Protein AF-A0A0B6YRV1-F1 (afdb_monomer)

Sequence (72 aa):
GDDHESYGECVISLKDMFSGDPCYFETTMTHFGEETGKLKGEWYISTGSAIGSRNKSSRKTYEIVALDTEYH

Foldseek 3Di:
DPPPDDLWDWDDDCVVVQPQDKDKDKTFTDDPRHTRGMDIDIDHDDDPPVPPDPPDDPPPDDDDDDDDPDDD

Nearest PDB structures (foldseek):
  3g0k-assembly1_A-2  TM=3.462E-01  e=2.567E+00  Novosphingobium aromaticivorans DSM 12444
  3en8-assembly1_A-2  TM=2.811E-01  e=6.939E+00  Paraburkholderia xenovorans LB400

InterPro domains:
  IPR057509 Phosphatidylinositol 3,4,5-trisphosphate 5-phosphatase 1/2-like, second C2 domain [PF24147] (2-42)

Radius of gyration: 15.95 Å; Cα contacts (8 Å, |Δi|>4): 64; chains: 1; bounding box: 30×28×44 Å

Mean predicted aligned error: 10.95 Å

Solvent-accessible surface area (backbone atoms only — not comparable to full-atom values): 5241 Å² total; per-residue (Å²): 125,90,70,92,69,77,79,44,50,71,82,83,80,69,77,91,46,76,69,89,49,74,39,80,50,74,43,64,19,33,42,99,87,39,82,62,49,74,51,71,53,70,48,68,64,83,77,68,93,68,88,76,67,86,72,88,66,92,68,85,78,84,79,92,81,85,80,88,83,84,84,132

pLDDT: mean 77.33, std 16.75, range [43.78, 96.81]

Structure (mmCIF, N/CA/C/O backbone):
data_AF-A0A0B6YRV1-F1
#
_entry.id   AF-A0A0B6YRV1-F1
#
loop_
_atom_site.group_PDB
_atom_site.id
_atom_site.type_symbol
_atom_site.label_atom_id
_atom_site.label_alt_id
_atom_site.label_comp_id
_atom_site.label_asym_id
_atom_site.label_entity_id
_atom_site.label_seq_id
_atom_site.pdbx_PDB_ins_code
_atom_site.Cartn_x
_atom_site.Cartn_y
_atom_site.Cartn_z
_atom_site.occupancy
_atom_site.B_iso_or_equiv
_atom_site.auth_seq_id
_atom_site.auth_comp_id
_atom_site.auth_asym_id
_atom_site.auth_atom_id
_atom_site.pdbx_PDB_model_num
ATOM 1 N N . GLY A 1 1 ? 4.601 -22.213 -16.864 1.00 46.72 1 GLY A N 1
ATOM 2 C CA . GLY A 1 1 ? 4.203 -22.157 -15.455 1.00 46.72 1 GLY A CA 1
ATOM 3 C C . GLY A 1 1 ? 3.874 -20.720 -15.218 1.00 46.72 1 GLY A C 1
ATOM 4 O O . GLY A 1 1 ? 4.585 -19.890 -15.766 1.00 46.72 1 GLY A O 1
ATOM 5 N N . ASP A 1 2 ? 2.755 -20.436 -14.568 1.00 64.50 2 ASP A N 1
ATOM 6 C CA . ASP A 1 2 ? 2.557 -19.088 -14.053 1.00 64.50 2 ASP A CA 1
ATOM 7 C C . ASP A 1 2 ? 3.432 -19.020 -12.808 1.00 64.50 2 ASP A C 1
ATOM 9 O O . ASP A 1 2 ? 3.123 -19.608 -11.769 1.00 64.50 2 ASP A O 1
ATOM 13 N N . ASP A 1 3 ? 4.651 -18.537 -13.011 1.00 67.88 3 ASP A N 1
ATOM 14 C CA . ASP A 1 3 ? 5.645 -18.477 -11.961 1.00 67.88 3 ASP A CA 1
ATOM 15 C C . ASP A 1 3 ? 5.101 -17.454 -10.955 1.00 67.88 3 ASP A C 1
ATOM 17 O O . ASP A 1 3 ? 4.752 -16.345 -11.345 1.00 67.88 3 ASP A O 1
ATOM 21 N N . HIS A 1 4 ? 4.939 -17.845 -9.685 1.00 77.00 4 HIS A N 1
ATOM 22 C CA . HIS A 1 4 ? 4.367 -17.025 -8.601 1.00 77.00 4 HIS A CA 1
ATOM 23 C C . HIS A 1 4 ? 5.263 -15.821 -8.221 1.00 77.00 4 HIS A C 1
ATOM 25 O O . HIS A 1 4 ? 5.534 -15.568 -7.045 1.00 77.00 4 HIS A O 1
ATOM 31 N N . GLU A 1 5 ? 5.793 -15.115 -9.213 1.00 84.31 5 GLU A N 1
ATOM 32 C CA . GLU A 1 5 ? 6.656 -13.959 -9.081 1.00 84.31 5 GLU A CA 1
ATOM 33 C C . GLU A 1 5 ? 5.821 -12.722 -8.733 1.00 84.31 5 GLU A C 1
ATOM 35 O O . GLU A 1 5 ? 4.760 -12.459 -9.299 1.00 84.31 5 GLU A O 1
ATOM 40 N N . SER A 1 6 ? 6.296 -11.962 -7.749 1.00 84.94 6 SER A N 1
ATOM 41 C CA . SER A 1 6 ? 5.657 -10.711 -7.345 1.00 84.94 6 SER A CA 1
ATOM 42 C C . SER A 1 6 ? 5.989 -9.617 -8.354 1.00 84.94 6 SER A C 1
ATOM 44 O O . SER A 1 6 ? 7.157 -9.323 -8.558 1.00 84.94 6 SER A O 1
ATOM 46 N N . TYR A 1 7 ? 4.986 -8.941 -8.911 1.00 88.56 7 TYR A N 1
ATOM 47 C CA . TYR A 1 7 ? 5.183 -7.755 -9.762 1.00 88.56 7 TYR A CA 1
ATOM 48 C C . TYR A 1 7 ? 5.419 -6.463 -8.957 1.00 88.56 7 TYR A C 1
ATOM 50 O O . TYR A 1 7 ? 5.664 -5.392 -9.519 1.00 88.56 7 TYR A O 1
ATOM 58 N N . GLY A 1 8 ? 5.328 -6.537 -7.629 1.00 92.19 8 GLY A N 1
ATOM 59 C CA . GLY A 1 8 ? 5.629 -5.433 -6.733 1.00 92.19 8 GLY A CA 1
ATOM 60 C C . GLY A 1 8 ? 5.082 -5.644 -5.330 1.00 92.19 8 GLY A C 1
ATOM 61 O O . GLY A 1 8 ? 4.010 -6.209 -5.131 1.00 92.19 8 GLY A O 1
ATOM 62 N N . GLU A 1 9 ? 5.811 -5.134 -4.348 1.00 92.94 9 GLU A N 1
ATOM 63 C CA . GLU A 1 9 ? 5.418 -5.118 -2.944 1.00 92.94 9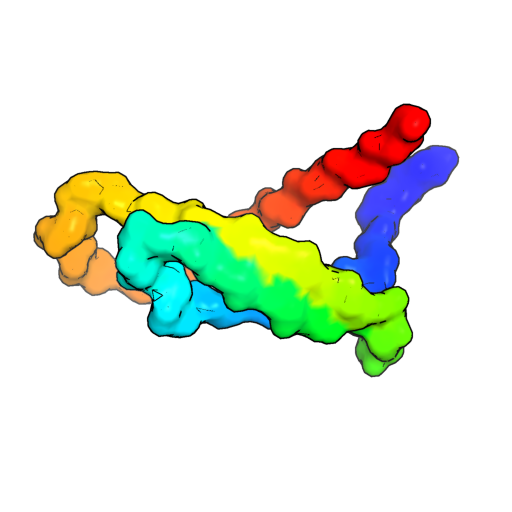 GLU A CA 1
ATOM 64 C C . GLU A 1 9 ? 5.203 -3.688 -2.438 1.00 92.94 9 GLU A C 1
ATOM 66 O O . GLU A 1 9 ? 5.762 -2.724 -2.961 1.00 92.94 9 GLU A O 1
ATOM 71 N N . CYS A 1 10 ? 4.385 -3.536 -1.397 1.00 93.56 10 CYS A N 1
ATOM 72 C CA . CYS A 1 10 ? 4.163 -2.259 -0.725 1.00 93.56 10 CYS A CA 1
ATOM 73 C C . CYS A 1 10 ? 3.916 -2.458 0.777 1.00 93.56 10 CYS A C 1
ATOM 75 O O . CYS A 1 10 ? 3.685 -3.571 1.252 1.00 93.56 10 CYS A O 1
ATOM 77 N N . VAL A 1 11 ? 3.961 -1.361 1.538 1.00 92.19 11 VAL A N 1
ATOM 78 C CA . VAL A 1 11 ? 3.639 -1.339 2.971 1.00 92.19 11 VAL A CA 1
ATOM 79 C C . VAL A 1 11 ? 2.503 -0.355 3.209 1.00 92.19 11 VAL A C 1
ATOM 81 O O . VAL A 1 11 ? 2.542 0.777 2.724 1.00 92.19 11 VAL A O 1
ATOM 84 N N . ILE A 1 12 ? 1.512 -0.774 3.996 1.00 90.19 12 ILE A N 1
ATOM 85 C CA . ILE A 1 12 ? 0.409 0.081 4.439 1.00 90.19 12 ILE A CA 1
ATOM 86 C C . ILE A 1 12 ? 0.397 0.108 5.969 1.00 90.19 12 ILE A C 1
ATOM 88 O O . ILE A 1 12 ? 0.429 -0.927 6.634 1.00 90.19 12 ILE A O 1
ATOM 92 N N . SER A 1 13 ? 0.369 1.310 6.541 1.00 88.19 13 SER A N 1
ATOM 93 C CA . SER A 1 13 ? 0.278 1.507 7.988 1.00 88.19 13 SER A CA 1
ATOM 94 C C . SER A 1 13 ? -1.176 1.434 8.452 1.00 88.19 13 SER A C 1
ATOM 96 O O . SER A 1 13 ? -2.009 2.191 7.968 1.00 88.19 13 SER A O 1
ATOM 98 N N . LEU A 1 14 ? -1.460 0.599 9.458 1.00 86.44 14 LEU A N 1
ATOM 99 C CA . LEU A 1 14 ? -2.767 0.557 10.139 1.00 86.44 14 LEU A CA 1
ATOM 100 C C . LEU A 1 14 ? -2.939 1.674 11.182 1.00 86.44 14 LEU A C 1
ATOM 102 O O . LEU A 1 14 ? -3.999 1.803 11.795 1.00 86.44 14 LEU A O 1
ATOM 106 N N . LYS A 1 15 ? -1.887 2.460 11.445 1.00 84.94 15 LYS A N 1
ATOM 107 C CA . LYS A 1 15 ? -1.971 3.587 12.377 1.00 84.94 15 LYS A CA 1
ATOM 108 C C . LYS A 1 15 ? -3.053 4.557 11.896 1.00 84.94 15 LYS A C 1
ATOM 110 O O . LYS A 1 15 ? -3.050 4.930 10.731 1.00 84.94 15 LYS A O 1
ATOM 115 N N . ASP A 1 16 ? -3.941 4.942 12.807 1.00 80.69 16 ASP A N 1
ATOM 116 C CA . ASP A 1 16 ? -5.064 5.856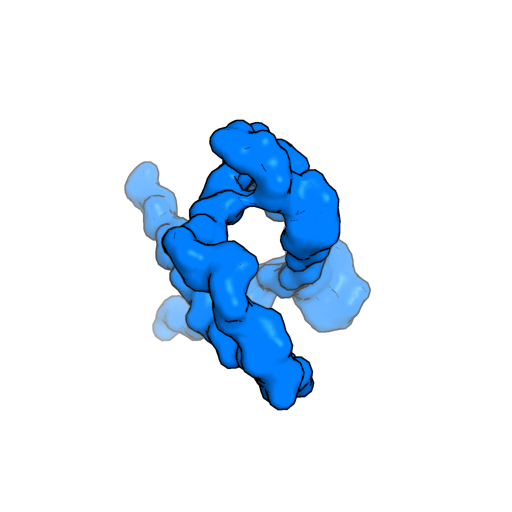 12.565 1.00 80.69 16 ASP A CA 1
ATOM 117 C C . ASP A 1 16 ? -6.145 5.318 11.596 1.00 80.69 16 ASP A C 1
ATOM 119 O O . ASP A 1 16 ? -7.061 6.047 11.234 1.00 80.69 16 ASP A O 1
ATOM 123 N N . MET A 1 17 ? -6.103 4.023 11.249 1.00 83.56 17 MET A N 1
ATOM 124 C CA . MET A 1 17 ? -7.065 3.373 10.337 1.00 83.56 17 MET A CA 1
ATOM 125 C C . MET A 1 17 ? -8.224 2.662 11.065 1.00 83.56 17 MET A C 1
ATOM 127 O O . MET A 1 17 ? -9.123 2.109 10.437 1.00 83.56 17 MET A O 1
ATOM 131 N N . PHE A 1 18 ? -8.225 2.656 12.403 1.00 82.12 18 PHE A N 1
ATOM 132 C CA . PHE A 1 18 ? -9.276 2.053 13.233 1.00 82.12 18 PHE A CA 1
ATOM 133 C C . PHE A 1 18 ? -10.407 3.059 13.503 1.00 82.12 18 PHE A C 1
ATOM 135 O O . PHE A 1 18 ? -10.638 3.449 14.647 1.00 82.12 18 PHE A O 1
ATOM 142 N N . SER A 1 19 ? -11.079 3.525 12.452 1.00 73.94 19 SER A N 1
ATOM 143 C CA . SER A 1 19 ? -12.096 4.586 12.541 1.00 73.94 19 SER A CA 1
ATOM 144 C C . SER A 1 19 ? -13.533 4.078 12.690 1.00 73.94 19 SER A C 1
ATOM 146 O O . SER A 1 19 ? -14.429 4.884 12.906 1.00 73.94 19 SER A O 1
ATOM 148 N N . GLY A 1 20 ? -13.779 2.766 12.601 1.00 77.75 20 GLY A N 1
ATOM 149 C CA . GLY A 1 20 ? -15.138 2.201 12.630 1.00 77.75 20 GLY A CA 1
ATOM 150 C C . GLY A 1 20 ? -15.920 2.356 11.316 1.00 77.75 20 GLY A C 1
ATOM 151 O O . GLY A 1 20 ? -16.941 1.694 11.154 1.00 77.75 20 GLY A O 1
ATOM 152 N N . ASP A 1 21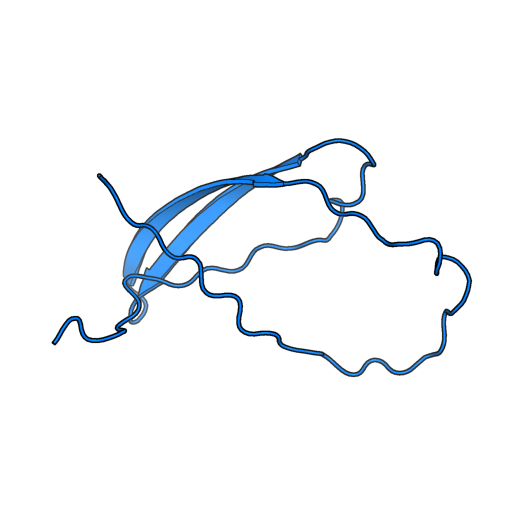 ? -15.378 3.121 10.369 1.00 86.56 21 ASP A N 1
ATOM 153 C CA . ASP A 1 21 ? -15.840 3.285 8.989 1.00 86.56 21 ASP A CA 1
ATOM 154 C C . ASP A 1 21 ? -14.752 2.808 8.007 1.00 86.56 21 ASP A C 1
ATOM 156 O O . ASP A 1 21 ? -13.576 2.750 8.392 1.00 86.56 21 ASP A O 1
ATOM 160 N N . PRO A 1 22 ? -15.094 2.475 6.747 1.00 90.00 22 PRO A N 1
ATOM 161 C CA . PRO A 1 22 ? -14.102 2.221 5.708 1.00 90.00 22 PRO A CA 1
ATOM 162 C C . PRO A 1 22 ? -13.138 3.405 5.536 1.00 90.00 22 PRO A C 1
ATOM 164 O O . PRO A 1 22 ? -13.552 4.563 5.533 1.00 90.00 22 PRO A O 1
ATOM 167 N N . CYS A 1 23 ? -11.849 3.116 5.379 1.00 90.44 23 CYS A N 1
ATOM 168 C CA . CYS A 1 23 ? -10.801 4.109 5.178 1.00 90.44 23 CYS A CA 1
ATOM 169 C C . CYS A 1 23 ? -10.110 3.902 3.826 1.00 90.44 23 CYS A C 1
ATOM 171 O O . CYS A 1 23 ? -9.796 2.771 3.453 1.00 90.44 23 CYS A O 1
ATOM 173 N N . TYR A 1 24 ? -9.859 4.990 3.101 1.00 92.44 24 TYR A N 1
ATOM 174 C CA . TYR A 1 24 ? -9.126 4.963 1.838 1.00 92.44 24 TYR A CA 1
ATOM 175 C C . TYR A 1 24 ? -7.614 4.860 2.074 1.00 92.44 24 TYR A C 1
ATOM 177 O O . TYR A 1 24 ? -7.066 5.523 2.956 1.00 92.44 24 TYR A O 1
ATOM 185 N N . PHE A 1 25 ? -6.927 4.088 1.236 1.00 91.88 25 PHE A N 1
ATOM 186 C CA . PHE A 1 25 ? -5.472 4.025 1.184 1.00 91.88 25 PHE A CA 1
ATOM 187 C C . PHE A 1 25 ? -4.966 4.119 -0.260 1.00 91.88 25 PHE A C 1
ATOM 189 O O . PHE A 1 25 ? -5.616 3.670 -1.204 1.00 91.88 25 PHE A O 1
ATOM 196 N N . GLU A 1 26 ? -3.765 4.672 -0.419 1.00 94.69 26 GLU A N 1
ATOM 197 C CA . GL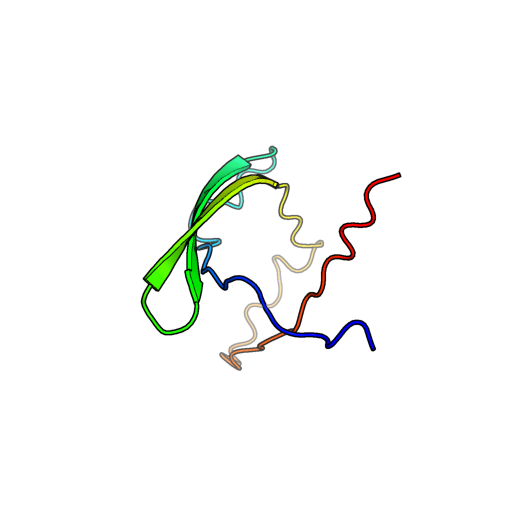U A 1 26 ? -2.990 4.667 -1.660 1.00 94.69 26 GLU A CA 1
ATOM 198 C C . GLU A 1 26 ? -1.509 4.505 -1.303 1.00 94.69 26 GLU A C 1
ATOM 200 O O . GLU A 1 26 ? -1.014 5.167 -0.389 1.00 94.69 26 GLU A O 1
ATOM 205 N N . THR A 1 27 ? -0.805 3.609 -1.992 1.00 94.62 27 THR A N 1
ATOM 206 C CA . THR A 1 27 ? 0.613 3.323 -1.748 1.00 94.62 27 THR A CA 1
ATOM 207 C C . THR A 1 27 ? 1.340 2.973 -3.045 1.00 94.62 27 THR A C 1
ATOM 209 O O . THR A 1 27 ? 0.740 2.467 -3.996 1.00 94.62 27 THR A O 1
ATOM 212 N N . THR A 1 28 ? 2.638 3.264 -3.088 1.00 95.88 28 THR A N 1
ATOM 213 C CA . THR A 1 28 ? 3.515 2.921 -4.213 1.00 95.88 28 THR A CA 1
ATOM 214 C C . THR A 1 28 ? 4.000 1.48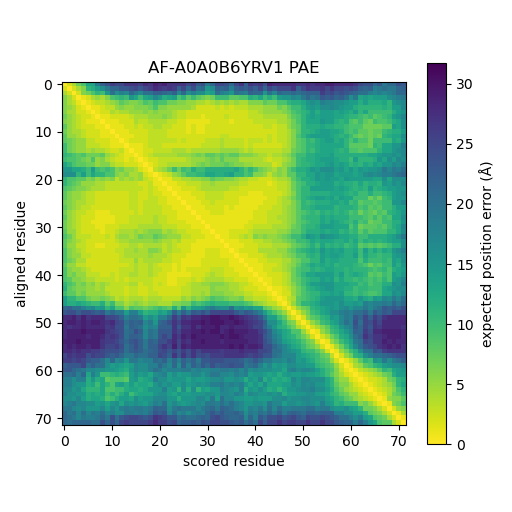2 -4.065 1.00 95.88 28 THR A C 1
ATOM 216 O O . THR A 1 28 ? 4.393 1.067 -2.974 1.00 95.88 28 THR A O 1
ATOM 219 N N . MET A 1 29 ? 3.979 0.732 -5.165 1.00 96.81 29 MET A N 1
ATOM 220 C CA . MET A 1 29 ? 4.537 -0.614 -5.252 1.00 96.81 29 MET A CA 1
ATOM 221 C C . MET A 1 29 ? 5.939 -0.568 -5.852 1.00 96.81 29 MET A C 1
ATOM 223 O O . MET A 1 29 ? 6.197 0.197 -6.784 1.00 96.81 29 MET A O 1
ATOM 227 N N . THR A 1 30 ? 6.832 -1.400 -5.323 1.00 96.25 30 THR A N 1
ATOM 228 C CA . THR A 1 30 ? 8.202 -1.531 -5.824 1.00 96.25 30 THR A CA 1
ATOM 229 C C . THR A 1 30 ? 8.578 -2.981 -6.067 1.00 96.25 30 THR A C 1
ATOM 231 O O . THR A 1 30 ? 8.173 -3.847 -5.297 1.00 96.25 30 THR A O 1
ATOM 234 N N . HIS A 1 31 ? 9.413 -3.235 -7.071 1.00 95.38 31 HIS A N 1
ATOM 235 C CA . HIS A 1 31 ? 10.020 -4.536 -7.335 1.00 95.38 31 HIS A CA 1
ATOM 236 C C . HIS A 1 31 ? 11.496 -4.342 -7.689 1.00 95.38 31 HIS A C 1
ATOM 238 O O . HIS A 1 31 ? 11.830 -3.468 -8.485 1.00 95.38 31 HIS A O 1
ATOM 244 N N . PHE A 1 32 ? 12.397 -5.084 -7.038 1.00 93.38 32 PHE A N 1
ATOM 245 C CA . PHE A 1 32 ? 13.854 -4.884 -7.151 1.00 93.38 32 PHE A CA 1
ATOM 246 C C . PHE A 1 32 ? 14.328 -3.432 -6.925 1.00 93.38 32 PHE A C 1
ATOM 248 O O . PHE A 1 32 ? 15.359 -3.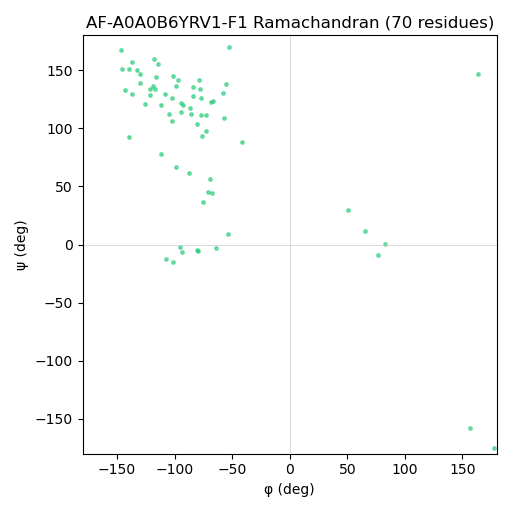011 -7.443 1.00 93.38 32 PHE A O 1
ATOM 255 N N . GLY A 1 33 ? 13.600 -2.668 -6.104 1.00 92.06 33 GLY A N 1
ATOM 256 C CA . GLY A 1 33 ? 13.916 -1.270 -5.797 1.00 92.06 33 GLY A CA 1
ATOM 257 C C . GLY A 1 33 ? 13.423 -0.252 -6.830 1.00 92.06 33 GLY A C 1
ATOM 258 O O . GLY A 1 33 ? 13.626 0.943 -6.620 1.00 92.06 33 GLY A O 1
ATOM 259 N N . GLU A 1 34 ? 12.750 -0.690 -7.895 1.00 96.12 34 GLU A N 1
ATOM 260 C CA . GLU A 1 34 ? 12.134 0.185 -8.895 1.00 96.12 34 GLU A CA 1
ATOM 261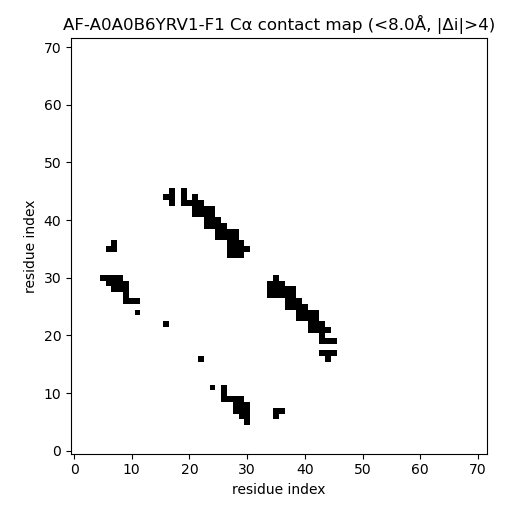 C C . GLU A 1 34 ? 10.623 0.301 -8.669 1.00 96.12 34 GLU A C 1
ATOM 263 O O . GLU A 1 34 ? 9.975 -0.653 -8.241 1.00 96.12 34 GLU A O 1
ATOM 268 N N . GLU A 1 35 ? 10.054 1.479 -8.936 1.00 96.69 35 GLU A N 1
ATOM 269 C CA . GLU A 1 35 ? 8.607 1.705 -8.865 1.00 96.69 35 GLU A CA 1
ATOM 270 C C . GLU A 1 35 ? 7.896 0.938 -9.987 1.00 96.69 35 GLU A C 1
ATOM 272 O O . GLU A 1 35 ? 8.168 1.165 -11.165 1.00 96.69 35 GLU A O 1
ATOM 277 N N . THR A 1 36 ? 6.960 0.056 -9.623 1.00 96.19 36 THR A N 1
ATOM 278 C CA . THR A 1 36 ? 6.187 -0.748 -10.587 1.00 96.19 36 THR A CA 1
ATOM 279 C C . THR A 1 36 ? 4.736 -0.306 -10.727 1.00 96.19 36 THR A C 1
ATOM 281 O O . THR A 1 36 ? 4.056 -0.701 -11.674 1.00 96.19 36 THR A O 1
ATOM 284 N N . GLY A 1 37 ? 4.251 0.553 -9.827 1.00 94.69 37 GLY A N 1
ATOM 285 C CA . GLY A 1 37 ? 2.920 1.136 -9.925 1.00 94.69 37 GLY A CA 1
ATOM 286 C C . GLY A 1 37 ? 2.366 1.606 -8.588 1.00 94.69 37 GLY A C 1
ATOM 287 O O . GLY A 1 37 ? 3.098 1.867 -7.632 1.00 94.69 37 GLY A O 1
ATOM 288 N N . LYS A 1 38 ? 1.037 1.717 -8.525 1.00 95.19 38 LYS A N 1
ATOM 289 C CA . LYS A 1 38 ? 0.305 2.157 -7.336 1.00 95.19 38 LYS A CA 1
ATOM 290 C C . LYS A 1 38 ? -0.831 1.204 -7.003 1.00 95.19 38 LYS A C 1
ATOM 292 O O . LYS A 1 38 ? -1.590 0.812 -7.887 1.00 95.19 38 LYS A O 1
ATOM 297 N N . LEU A 1 39 ? -1.001 0.937 -5.713 1.00 93.94 39 LEU A N 1
ATOM 298 C CA . LEU A 1 39 ? -2.145 0.227 -5.156 1.00 93.94 39 LEU A CA 1
ATOM 299 C C . LEU A 1 39 ? -3.024 1.218 -4.393 1.00 93.94 39 LEU A C 1
ATOM 301 O O . LEU A 1 39 ? -2.529 1.966 -3.551 1.00 93.94 39 LEU A O 1
ATOM 305 N N . LYS A 1 40 ? -4.328 1.215 -4.672 1.00 94.62 40 LYS A N 1
ATOM 306 C CA . LYS A 1 40 ? -5.315 2.039 -3.967 1.00 94.62 40 LYS A CA 1
ATOM 307 C C . LYS A 1 40 ? -6.597 1.266 -3.708 1.00 94.62 40 LYS A C 1
ATOM 309 O O . LYS A 1 40 ? -6.961 0.398 -4.498 1.00 94.62 40 LYS A O 1
ATOM 314 N N . GLY A 1 41 ? -7.2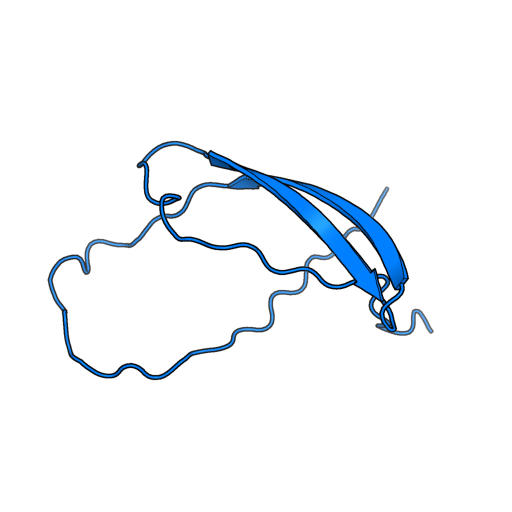98 1.619 -2.641 1.00 92.56 41 GLY A N 1
ATOM 315 C CA . GLY A 1 41 ? -8.561 0.991 -2.288 1.00 92.56 41 GLY A CA 1
ATOM 316 C C . GLY A 1 41 ? -9.131 1.535 -0.991 1.00 92.56 41 GLY A C 1
ATOM 317 O O . GLY A 1 41 ? -8.592 2.464 -0.394 1.00 92.56 41 GLY A O 1
ATOM 318 N N . GLU A 1 42 ? -10.228 0.933 -0.559 1.00 92.25 42 GLU A N 1
ATOM 319 C CA . GLU A 1 42 ? -10.820 1.176 0.750 1.00 92.25 42 GLU A CA 1
ATOM 320 C C . GLU A 1 42 ? -10.761 -0.112 1.564 1.00 92.25 42 GLU A C 1
ATOM 322 O O . GLU A 1 42 ? -10.914 -1.210 1.027 1.00 92.25 42 GLU A O 1
ATOM 327 N N . TRP A 1 43 ? -10.536 0.012 2.868 1.00 89.75 43 TRP A N 1
ATOM 328 C CA . TRP A 1 43 ? -10.550 -1.123 3.785 1.00 89.75 43 TRP A CA 1
ATOM 329 C C . TRP A 1 43 ? -11.286 -0.803 5.076 1.00 89.75 43 TRP A C 1
ATOM 331 O O . TRP A 1 43 ? -11.412 0.350 5.479 1.00 89.75 43 TRP A O 1
ATOM 341 N N . TYR A 1 44 ? -11.765 -1.841 5.747 1.00 89.50 44 TYR A N 1
ATOM 342 C CA . TYR A 1 44 ? -12.409 -1.733 7.045 1.00 89.50 44 TYR A CA 1
ATOM 343 C C . TYR A 1 44 ? -11.716 -2.677 8.024 1.00 89.50 44 TYR A C 1
ATOM 345 O O . TYR A 1 44 ? -11.659 -3.886 7.793 1.00 89.50 44 TYR A O 1
ATOM 353 N N . ILE A 1 45 ? -11.180 -2.129 9.116 1.00 84.88 45 ILE A N 1
ATOM 354 C CA . ILE A 1 45 ? -10.444 -2.910 10.111 1.00 84.88 45 ILE A CA 1
ATOM 355 C C . ILE A 1 45 ? -11.342 -3.154 11.320 1.00 84.88 45 ILE A C 1
ATOM 357 O O . ILE A 1 45 ? -11.568 -2.266 12.144 1.00 84.88 45 ILE A O 1
ATOM 361 N N . SER A 1 46 ? -11.814 -4.392 11.454 1.00 82.06 46 SER A N 1
ATOM 362 C CA . SER A 1 46 ? -12.519 -4.848 12.648 1.00 82.06 46 SER A CA 1
ATOM 363 C C . SER A 1 46 ? -11.534 -5.483 13.623 1.00 82.06 46 SER A C 1
ATOM 365 O O . SER A 1 46 ? -10.887 -6.484 13.317 1.00 82.06 46 SER A O 1
ATOM 367 N N . THR A 1 47 ? -11.430 -4.921 14.825 1.00 72.75 47 THR A N 1
ATOM 368 C CA . THR A 1 47 ? -10.856 -5.641 15.963 1.00 72.75 47 THR A CA 1
ATOM 369 C C . THR A 1 47 ? -12.038 -6.263 16.698 1.00 72.75 47 THR A C 1
ATOM 371 O O . THR A 1 47 ? -12.908 -5.543 17.184 1.00 72.75 47 THR A O 1
ATOM 374 N N . GLY A 1 48 ? -12.148 -7.597 16.719 1.00 64.81 48 GLY A N 1
ATOM 375 C CA . GLY A 1 48 ? -13.194 -8.274 17.502 1.00 64.81 48 GLY A CA 1
ATOM 376 C C . GLY A 1 48 ? -13.183 -7.811 18.970 1.00 64.81 48 GLY A C 1
ATOM 377 O O . GLY A 1 48 ? -12.242 -7.144 19.391 1.00 64.81 48 GLY A O 1
ATOM 378 N N . SER A 1 49 ? -14.187 -8.174 19.781 1.00 57.16 49 SER A N 1
ATOM 379 C CA . SER A 1 49 ? -14.404 -7.690 21.171 1.00 57.16 49 SER A CA 1
ATOM 380 C C . SER A 1 49 ? -13.240 -7.819 22.185 1.00 57.16 49 SER A C 1
ATOM 382 O O . SER A 1 49 ? -13.419 -7.547 23.370 1.00 57.16 49 SER A O 1
ATOM 384 N N . ALA A 1 50 ? -12.026 -8.178 21.777 1.00 54.59 50 ALA A N 1
ATOM 385 C CA . ALA A 1 50 ? -10.810 -8.223 22.575 1.00 54.59 50 ALA A CA 1
ATOM 386 C C . ALA A 1 50 ? -10.185 -6.837 22.874 1.00 54.59 50 ALA A C 1
ATOM 388 O O . ALA A 1 50 ? -8.969 -6.724 23.017 1.00 54.59 50 ALA A O 1
ATOM 389 N N . ILE A 1 51 ? -10.996 -5.796 23.100 1.00 52.06 51 ILE A N 1
ATOM 390 C CA . ILE A 1 51 ? -10.549 -4.513 23.694 1.00 52.06 51 ILE A CA 1
ATOM 391 C C . ILE A 1 51 ? -10.043 -4.705 25.152 1.00 52.06 51 ILE A C 1
ATOM 393 O O . ILE A 1 51 ? -9.534 -3.779 25.779 1.00 52.06 51 ILE A O 1
ATOM 397 N N . GLY A 1 52 ? -10.124 -5.924 25.706 1.00 50.72 52 GLY A N 1
ATOM 398 C CA . GLY A 1 52 ? -9.766 -6.235 27.092 1.00 50.72 52 GLY A CA 1
ATOM 399 C C . GLY A 1 52 ? -8.404 -6.892 27.358 1.00 50.72 52 GLY A C 1
ATOM 400 O O . GLY A 1 52 ? -7.978 -6.883 28.509 1.00 50.72 52 GLY A O 1
ATOM 401 N N . SER A 1 53 ? -7.684 -7.452 26.377 1.00 45.81 53 SER A N 1
ATOM 402 C CA . SER A 1 53 ? -6.431 -8.179 26.672 1.00 45.81 53 SER A CA 1
ATOM 403 C C . SER A 1 53 ? -5.201 -7.455 26.134 1.00 45.81 53 SER A C 1
ATOM 405 O O . SER A 1 53 ? -4.595 -7.844 25.141 1.00 45.81 53 SER A O 1
ATOM 407 N N . ARG A 1 54 ? -4.774 -6.405 26.848 1.00 51.22 54 ARG A N 1
ATOM 408 C CA . ARG A 1 54 ? -3.416 -5.833 26.737 1.00 51.22 54 ARG A CA 1
ATOM 409 C C . ARG A 1 54 ? -2.360 -6.771 27.337 1.00 51.22 54 ARG A C 1
ATOM 411 O O . ARG A 1 54 ? -1.480 -6.328 28.080 1.00 51.22 54 ARG A O 1
ATOM 418 N N . ASN A 1 55 ? -2.429 -8.066 27.041 1.00 47.03 55 ASN A N 1
ATOM 419 C CA . ASN A 1 55 ? -1.366 -8.978 27.420 1.00 47.03 55 ASN A CA 1
ATOM 420 C C . ASN A 1 55 ? -0.169 -8.716 26.511 1.00 47.03 55 ASN A C 1
ATOM 422 O O . ASN A 1 55 ? -0.096 -9.154 25.367 1.00 47.03 55 ASN A O 1
ATOM 426 N N . LYS A 1 56 ? 0.744 -7.922 27.075 1.00 51.66 56 LYS A N 1
ATOM 427 C CA . LYS A 1 56 ? 2.111 -7.649 26.647 1.00 51.66 56 LYS A CA 1
ATOM 428 C C . LYS A 1 56 ? 2.806 -8.929 26.177 1.00 51.66 56 LYS A C 1
ATOM 430 O O . LYS A 1 56 ? 3.513 -9.586 26.929 1.00 51.66 56 LYS A O 1
ATOM 435 N N . SER A 1 57 ? 2.659 -9.235 24.903 1.00 53.62 57 SER A N 1
ATOM 436 C CA . SER A 1 57 ? 3.648 -9.980 24.148 1.00 53.62 57 SER A CA 1
ATOM 437 C C . SER A 1 57 ? 3.705 -9.310 22.789 1.00 53.62 57 SER A C 1
ATOM 439 O O . SER A 1 57 ? 2.890 -9.577 21.914 1.00 53.62 57 SER A O 1
ATOM 441 N N . SER A 1 58 ? 4.624 -8.351 22.648 1.00 54.78 58 SER A N 1
ATOM 442 C CA . SER A 1 58 ? 4.945 -7.677 21.383 1.00 54.78 58 SER A CA 1
ATOM 443 C C . SER A 1 58 ? 5.642 -8.664 20.437 1.00 54.78 58 SER A C 1
ATOM 445 O O . SER A 1 58 ? 6.773 -8.450 19.994 1.00 54.78 58 SER A O 1
ATOM 447 N N . ARG A 1 59 ? 5.001 -9.795 20.156 1.00 57.03 59 ARG A N 1
ATOM 448 C CA . ARG A 1 59 ? 5.450 -10.718 19.130 1.00 57.03 59 ARG A CA 1
ATOM 449 C C . ARG A 1 59 ? 4.966 -10.129 17.813 1.00 57.03 59 ARG A C 1
ATOM 451 O O . ARG A 1 59 ? 3.778 -10.173 17.525 1.00 57.03 59 ARG A O 1
ATOM 458 N N . LYS A 1 60 ? 5.881 -9.519 17.052 1.00 59.50 60 LYS A N 1
ATOM 459 C CA . LYS A 1 60 ? 5.607 -9.104 15.672 1.00 59.50 60 LYS A CA 1
ATOM 460 C C . LYS A 1 60 ? 5.176 -10.352 14.901 1.00 59.50 60 LYS A C 1
ATOM 462 O O . LYS A 1 60 ? 5.985 -11.257 14.704 1.00 59.50 60 LYS A O 1
ATOM 467 N N . THR A 1 61 ? 3.901 -10.438 14.558 1.00 63.00 61 THR A N 1
ATOM 468 C CA . THR A 1 61 ? 3.355 -11.490 13.704 1.00 63.00 61 THR A CA 1
ATOM 469 C C . THR A 1 61 ? 3.349 -10.966 12.278 1.00 63.00 61 THR A C 1
ATOM 471 O O . THR A 1 61 ? 2.768 -9.918 12.013 1.00 63.00 61 THR A O 1
ATOM 474 N N . TYR A 1 62 ? 4.036 -11.672 11.386 1.00 60.91 62 TYR A N 1
ATOM 475 C CA . TYR A 1 62 ? 3.974 -11.445 9.948 1.00 60.91 62 TYR A CA 1
ATOM 476 C C . TYR A 1 62 ? 3.072 -12.534 9.374 1.00 60.91 62 TYR A C 1
ATOM 478 O O . TYR A 1 62 ? 3.297 -13.712 9.653 1.00 60.91 62 TYR A O 1
ATOM 486 N N . GLU A 1 63 ? 2.050 -12.141 8.625 1.00 66.94 63 GLU A N 1
ATOM 487 C CA . GLU A 1 63 ? 1.165 -13.049 7.900 1.00 66.94 63 GLU A CA 1
ATOM 488 C C . GLU A 1 63 ? 1.316 -12.762 6.407 1.00 66.94 63 GLU A C 1
ATOM 490 O O . GLU A 1 63 ? 1.367 -11.600 6.001 1.00 66.94 63 GLU A O 1
ATOM 495 N N . ILE A 1 64 ? 1.453 -13.818 5.605 1.00 70.06 64 ILE A N 1
ATOM 496 C CA . ILE A 1 64 ? 1.507 -13.702 4.148 1.00 70.06 64 ILE A CA 1
ATOM 497 C C . ILE A 1 64 ? 0.063 -13.706 3.661 1.00 70.06 64 ILE A C 1
ATOM 499 O O . ILE A 1 64 ? -0.621 -14.720 3.770 1.00 70.06 64 ILE A O 1
ATOM 503 N N . VAL A 1 65 ? -0.390 -12.571 3.137 1.00 69.00 65 VAL A N 1
ATOM 504 C CA . VAL A 1 65 ? -1.700 -12.442 2.495 1.00 69.00 65 VAL A CA 1
ATOM 505 C C . VAL A 1 65 ? -1.463 -12.385 0.991 1.00 69.00 65 VAL A C 1
ATOM 507 O O . VAL A 1 65 ? -0.866 -11.428 0.503 1.00 69.00 65 VAL A O 1
ATOM 510 N N . ALA A 1 66 ? -1.895 -13.419 0.273 1.00 66.50 66 ALA A N 1
ATOM 511 C CA . ALA A 1 66 ? -1.913 -13.442 -1.187 1.00 66.50 66 ALA A CA 1
ATOM 512 C C . ALA A 1 66 ? -3.329 -13.097 -1.673 1.00 66.50 66 ALA A C 1
ATOM 514 O O . ALA A 1 66 ? -4.309 -13.577 -1.103 1.00 66.50 66 ALA A O 1
ATOM 515 N N . LEU A 1 67 ? -3.431 -12.243 -2.691 1.00 70.56 67 LEU A N 1
ATOM 516 C CA . LEU A 1 67 ? -4.690 -11.895 -3.346 1.00 70.56 67 LEU A CA 1
ATOM 517 C C . LEU A 1 67 ? -4.663 -12.476 -4.759 1.00 70.56 67 LEU A C 1
ATOM 519 O O . LEU A 1 67 ? -3.800 -12.094 -5.546 1.00 70.56 67 LEU A O 1
ATOM 523 N N . ASP A 1 68 ? -5.605 -13.360 -5.081 1.00 73.00 68 ASP A N 1
ATOM 524 C CA . ASP A 1 68 ? -5.780 -13.846 -6.449 1.00 73.00 68 ASP A CA 1
ATOM 525 C C . ASP A 1 68 ? -6.493 -12.765 -7.270 1.00 73.00 68 ASP A C 1
ATOM 527 O O . ASP A 1 68 ? -7.662 -12.448 -7.036 1.00 73.00 68 ASP A O 1
ATOM 531 N N . THR A 1 69 ? -5.787 -12.163 -8.225 1.00 60.53 69 THR A N 1
ATOM 532 C CA . THR A 1 69 ? -6.373 -11.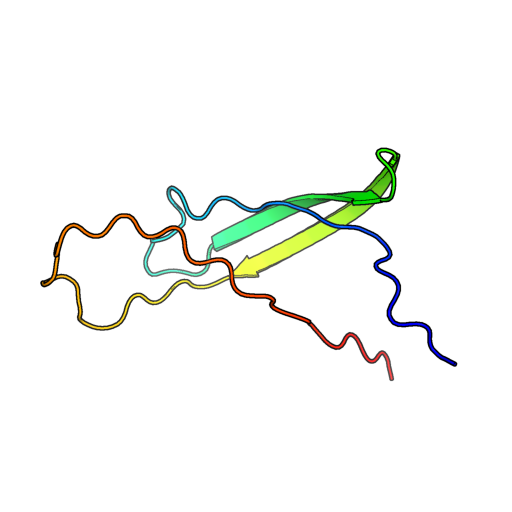212 -9.178 1.00 60.53 69 THR A CA 1
ATOM 533 C C . THR A 1 69 ? -6.678 -11.918 -10.496 1.00 60.53 69 THR A C 1
ATOM 535 O O . THR A 1 69 ? -6.040 -11.645 -11.512 1.00 60.53 69 THR A O 1
ATOM 538 N N . GLU A 1 70 ? -7.634 -12.848 -10.500 1.00 59.25 70 GLU A N 1
ATOM 539 C CA . GLU A 1 70 ? -8.143 -13.407 -11.757 1.00 59.25 70 GLU A CA 1
ATOM 540 C C . GLU A 1 70 ? -9.024 -12.356 -12.461 1.00 59.25 70 GLU A C 1
ATOM 542 O O . GLU A 1 70 ? -10.095 -11.988 -11.977 1.00 59.25 70 GLU A O 1
ATOM 547 N N . TYR A 1 71 ? -8.559 -11.838 -13.602 1.00 49.91 71 TYR A N 1
ATOM 548 C CA . TYR A 1 71 ? -9.376 -11.057 -14.537 1.00 49.91 71 TYR A CA 1
ATOM 549 C C . TYR A 1 71 ? -10.078 -12.030 -15.503 1.00 49.91 71 TYR A C 1
ATOM 551 O O . TYR A 1 71 ? -9.401 -12.733 -16.254 1.00 49.91 71 TYR A O 1
ATOM 559 N N . HIS A 1 72 ? -11.417 -12.069 -15.487 1.00 43.78 72 HIS A N 1
ATOM 560 C CA . HIS A 1 72 ? -12.244 -12.704 -16.526 1.00 43.78 72 HIS A CA 1
ATOM 561 C C . HIS A 1 72 ? -12.570 -11.730 -17.661 1.00 43.78 72 HIS A C 1
ATOM 563 O O . HIS A 1 72 ? -12.859 -10.548 -17.360 1.00 43.78 72 HIS A O 1
#

Secondary structure (DSSP, 8-state):
------S-B-----TT--SSS-EEEEEEEEETTEEEEEEEEEE-----S-TT--------------------

Organism: NCBI:txid1028688